Protein AF-A0A7W5XV12-F1 (afdb_monomer)

Sequence (66 aa):
MIREKMSASQTPMQEEDVAVCQRVYDHICEARHISTDSEREELAIQILHFYQHGVKDQGSLERLLL

Structure (mmCIF, N/CA/C/O backbone):
data_AF-A0A7W5XV12-F1
#
_entry.id   AF-A0A7W5XV12-F1
#
loop_
_atom_site.group_PDB
_atom_site.id
_atom_site.type_symbol
_atom_site.label_atom_id
_atom_site.label_alt_id
_atom_site.label_comp_id
_atom_site.label_asym_id
_atom_site.label_entity_id
_atom_site.label_seq_id
_atom_site.pdbx_PDB_ins_code
_atom_site.Cartn_x
_atom_site.Cartn_y
_atom_site.Cartn_z
_atom_site.occupancy
_atom_site.B_iso_or_equiv
_atom_site.auth_seq_id
_atom_site.auth_comp_id
_atom_site.auth_asym_id
_atom_site.auth_atom_id
_atom_site.pdbx_PDB_model_num
ATOM 1 N N . MET A 1 1 ? 7.278 26.609 23.316 1.00 35.72 1 MET A N 1
ATOM 2 C CA . MET A 1 1 ? 6.065 25.869 22.908 1.00 35.72 1 MET A CA 1
ATOM 3 C C . MET A 1 1 ? 6.312 25.302 21.524 1.00 35.72 1 MET A C 1
ATOM 5 O O . MET A 1 1 ? 6.187 26.021 20.540 1.00 35.72 1 MET A O 1
ATOM 9 N N . ILE A 1 2 ? 6.783 24.059 21.464 1.00 48.16 2 ILE A N 1
ATOM 10 C CA . 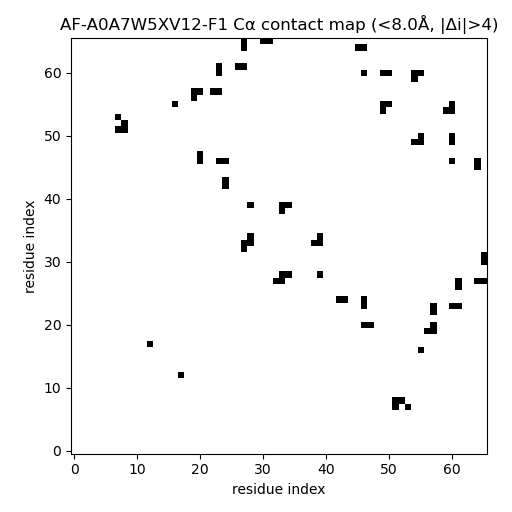ILE A 1 2 ? 7.014 23.360 20.201 1.00 48.16 2 ILE A CA 1
ATOM 11 C C . ILE A 1 2 ? 5.635 22.887 19.761 1.00 48.16 2 ILE A C 1
ATOM 13 O O . ILE A 1 2 ? 4.941 22.190 20.492 1.00 48.16 2 ILE A O 1
ATOM 17 N N . ARG A 1 3 ? 5.174 23.405 18.631 1.00 46.44 3 ARG A N 1
ATOM 18 C CA . ARG A 1 3 ? 3.846 23.140 18.091 1.00 46.44 3 ARG A CA 1
ATOM 19 C C . ARG A 1 3 ? 3.898 21.747 17.474 1.00 46.44 3 ARG A C 1
ATOM 21 O O . ARG A 1 3 ? 4.164 21.621 16.283 1.00 46.44 3 ARG A O 1
ATOM 28 N N . GLU A 1 4 ? 3.718 20.729 18.312 1.00 46.56 4 GLU A N 1
ATOM 29 C CA . GLU A 1 4 ? 3.570 19.324 17.928 1.00 46.56 4 GLU A CA 1
ATOM 30 C C . GLU A 1 4 ? 2.320 19.176 17.052 1.00 46.56 4 GLU A C 1
ATOM 32 O O . GLU A 1 4 ? 1.219 18.864 17.492 1.00 46.56 4 GLU A O 1
ATOM 37 N N . LYS A 1 5 ? 2.483 19.483 15.765 1.00 45.06 5 LYS A N 1
ATOM 38 C CA . LYS A 1 5 ? 1.535 19.192 14.687 1.00 45.06 5 LYS A CA 1
ATOM 39 C C . LYS A 1 5 ? 1.731 17.738 14.244 1.00 45.06 5 LYS A C 1
ATOM 41 O O . LYS A 1 5 ? 2.011 17.482 13.081 1.00 45.06 5 LYS A O 1
ATOM 46 N N . MET A 1 6 ? 1.635 16.797 15.177 1.00 50.75 6 MET A N 1
ATOM 47 C CA . MET A 1 6 ? 1.711 15.361 14.898 1.00 50.75 6 MET A CA 1
ATOM 48 C C . MET A 1 6 ? 0.728 14.633 15.809 1.00 50.75 6 MET A C 1
ATOM 50 O O . MET A 1 6 ? 1.103 14.037 16.809 1.00 50.75 6 MET A O 1
ATOM 54 N N . SER A 1 7 ? -0.566 14.727 15.516 1.00 44.31 7 SER A N 1
ATOM 55 C CA . SER A 1 7 ? -1.571 13.945 16.250 1.00 44.31 7 SER A CA 1
ATOM 56 C C . SER A 1 7 ? -2.746 13.570 15.352 1.00 44.31 7 SER A C 1
ATOM 58 O O . SER A 1 7 ? -3.902 13.729 15.722 1.00 44.31 7 SER A O 1
ATOM 60 N N . ALA A 1 8 ? -2.446 13.096 14.142 1.00 49.12 8 ALA A N 1
ATOM 61 C CA . ALA A 1 8 ? -3.393 12.308 13.349 1.00 49.12 8 ALA A CA 1
ATOM 62 C C . ALA A 1 8 ? -2.894 10.868 13.106 1.00 49.12 8 ALA A C 1
ATOM 64 O O . ALA A 1 8 ? -3.630 10.050 12.570 1.00 49.12 8 ALA A O 1
ATOM 65 N N . SER A 1 9 ? -1.663 10.543 13.521 1.00 52.78 9 SER A N 1
ATOM 66 C CA . SER A 1 9 ? -0.926 9.340 13.108 1.00 52.78 9 SER A CA 1
ATOM 67 C C . SER A 1 9 ? -0.745 8.273 14.198 1.00 52.78 9 SER A C 1
ATOM 69 O O . SER A 1 9 ? -0.028 7.306 13.980 1.00 52.78 9 SER A O 1
ATOM 71 N N . GLN A 1 10 ? -1.395 8.398 15.360 1.00 53.97 10 GLN A N 1
ATOM 72 C CA . GLN A 1 10 ? -1.327 7.371 16.417 1.00 53.97 10 GLN A CA 1
ATOM 73 C C . GLN A 1 10 ? -2.511 6.397 16.420 1.00 53.97 10 GLN A C 1
ATOM 75 O O . GLN A 1 10 ? -2.607 5.561 17.317 1.00 53.97 10 GLN A O 1
ATOM 80 N N . THR A 1 11 ? -3.422 6.478 15.448 1.00 62.62 11 THR A N 1
ATOM 81 C CA . THR A 1 11 ? -4.418 5.417 15.289 1.00 62.62 11 THR A CA 1
ATOM 82 C C . THR A 1 11 ? -3.703 4.203 14.697 1.00 62.62 11 THR A C 1
ATOM 84 O O . THR A 1 11 ? -3.128 4.338 13.614 1.00 62.62 11 THR A O 1
ATOM 87 N N . PRO A 1 12 ? -3.684 3.043 15.380 1.00 69.88 12 PRO A N 1
ATOM 88 C CA . PRO A 1 12 ? -3.116 1.835 14.797 1.00 69.88 12 PRO A CA 1
ATOM 89 C C . PRO A 1 12 ? -3.813 1.562 13.462 1.00 69.88 12 PRO A C 1
ATOM 91 O O . PRO A 1 12 ? -5.038 1.697 13.379 1.00 69.88 12 PRO A O 1
ATOM 94 N N . MET A 1 13 ? -3.039 1.223 12.425 1.00 77.88 13 MET A N 1
ATOM 95 C CA . MET A 1 13 ? -3.617 0.784 11.153 1.00 77.88 13 MET A CA 1
ATOM 96 C C . MET A 1 13 ? -4.557 -0.381 11.444 1.00 77.88 13 MET A C 1
ATOM 98 O O . MET A 1 13 ? -4.163 -1.345 12.104 1.00 77.88 13 MET A O 1
ATOM 102 N N . GLN A 1 14 ? -5.808 -0.260 11.010 1.00 84.88 14 GLN A N 1
ATOM 103 C CA . GLN A 1 14 ? -6.760 -1.353 11.119 1.00 84.88 14 GLN A CA 1
ATOM 104 C C . GLN A 1 14 ? -6.423 -2.415 10.072 1.00 84.88 14 GLN A C 1
ATOM 106 O O . GLN A 1 14 ? -5.725 -2.146 9.094 1.00 84.88 14 GLN A O 1
ATOM 111 N N . GLU A 1 15 ? -6.946 -3.625 10.243 1.00 86.06 15 GLU A N 1
ATOM 112 C CA . GLU A 1 15 ? -6.760 -4.703 9.263 1.00 86.06 15 GLU A CA 1
ATOM 113 C C . GLU A 1 15 ? -7.240 -4.286 7.863 1.00 86.06 15 GLU A C 1
ATOM 115 O O . GLU A 1 15 ? -6.611 -4.621 6.861 1.00 86.06 15 GLU A O 1
ATOM 120 N N . GLU A 1 16 ? -8.302 -3.479 7.795 1.00 85.25 16 GLU A N 1
ATOM 121 C CA . GLU A 1 16 ? -8.816 -2.894 6.554 1.00 85.25 16 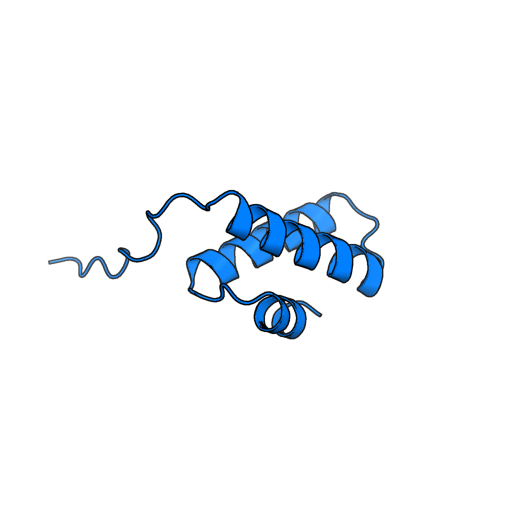GLU A CA 1
ATOM 122 C C . GLU A 1 16 ? -7.803 -1.946 5.896 1.00 85.25 16 GLU A C 1
ATOM 124 O O . GLU A 1 16 ? -7.605 -1.993 4.682 1.00 85.25 16 GLU A O 1
ATOM 129 N N . ASP A 1 17 ? -7.106 -1.132 6.692 1.00 85.75 17 ASP A N 1
ATOM 130 C CA . ASP A 1 17 ? -6.077 -0.211 6.206 1.00 85.75 17 ASP A CA 1
ATOM 131 C C . ASP A 1 17 ? -4.849 -0.967 5.693 1.00 85.75 17 ASP A C 1
ATOM 133 O O . ASP A 1 17 ? -4.301 -0.645 4.639 1.00 85.75 17 ASP A O 1
ATOM 137 N N . VAL A 1 18 ? -4.442 -2.016 6.414 1.00 87.62 18 VAL A N 1
ATOM 138 C CA . VAL A 1 18 ? -3.350 -2.902 5.993 1.00 87.62 18 VAL A CA 1
ATOM 139 C C . VAL A 1 18 ? -3.715 -3.604 4.687 1.00 87.62 18 VAL A C 1
ATOM 141 O O . VAL A 1 18 ? -2.887 -3.667 3.780 1.00 87.62 18 VAL A O 1
ATOM 144 N N . ALA A 1 19 ? -4.959 -4.070 4.543 1.00 90.75 19 ALA A N 1
ATOM 145 C CA . ALA A 1 19 ? -5.437 -4.686 3.309 1.00 90.75 19 ALA A CA 1
ATOM 146 C C . ALA A 1 19 ? -5.407 -3.709 2.122 1.00 90.75 19 ALA A C 1
ATOM 148 O O . ALA A 1 19 ? -5.045 -4.110 1.014 1.00 90.75 19 ALA A O 1
ATOM 149 N N . VAL A 1 20 ? -5.739 -2.431 2.339 1.00 89.12 20 VAL A N 1
ATOM 150 C CA . VAL A 1 20 ? -5.605 -1.382 1.316 1.00 89.12 20 VAL A CA 1
ATOM 151 C C . VAL A 1 20 ? -4.140 -1.191 0.933 1.00 89.12 20 VAL A C 1
ATOM 153 O O . VAL A 1 20 ? -3.809 -1.303 -0.246 1.00 89.12 20 VAL A O 1
ATOM 156 N N . CYS A 1 21 ? -3.250 -0.971 1.904 1.00 90.25 21 CYS A N 1
ATOM 157 C CA . CYS A 1 21 ? -1.821 -0.795 1.639 1.00 90.25 21 CYS A CA 1
ATOM 158 C C . CYS A 1 2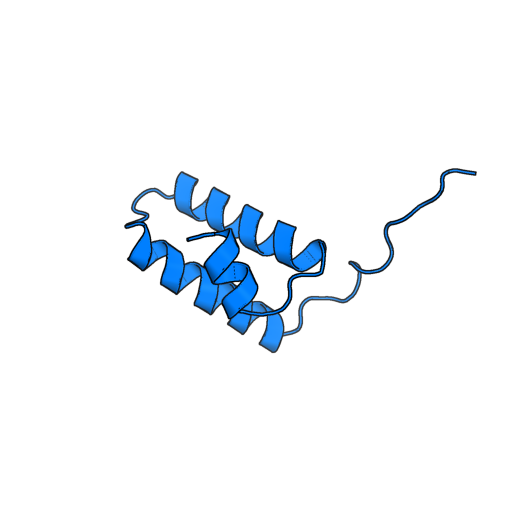1 ? -1.216 -1.995 0.898 1.00 90.25 21 CYS A C 1
ATOM 160 O O . CYS A 1 21 ? -0.442 -1.801 -0.036 1.00 90.25 21 CYS A O 1
ATOM 162 N N . GLN A 1 22 ? -1.610 -3.218 1.260 1.00 91.00 22 GLN A N 1
ATOM 163 C CA . GLN A 1 22 ? -1.144 -4.438 0.605 1.00 91.00 22 GLN A CA 1
ATOM 164 C C . GLN A 1 22 ? -1.620 -4.537 -0.851 1.00 91.00 22 GLN A C 1
ATOM 166 O O . GLN A 1 22 ? -0.842 -4.936 -1.711 1.00 91.00 22 GLN A O 1
ATOM 171 N N . ARG A 1 23 ? -2.872 -4.158 -1.150 1.00 92.94 23 ARG A N 1
ATOM 172 C CA . ARG A 1 23 ? -3.394 -4.147 -2.530 1.00 92.94 23 ARG A CA 1
ATOM 173 C C . ARG A 1 23 ? -2.675 -3.132 -3.407 1.00 92.94 23 ARG A C 1
ATOM 175 O O . ARG A 1 23 ? -2.300 -3.470 -4.522 1.00 92.94 23 ARG A O 1
ATOM 182 N N . VAL A 1 24 ? -2.457 -1.919 -2.890 1.00 92.06 24 VAL A N 1
ATOM 183 C CA . VAL A 1 24 ? -1.664 -0.891 -3.584 1.00 92.06 24 VAL A CA 1
ATOM 184 C C . VAL A 1 24 ? -0.260 -1.423 -3.845 1.00 92.06 24 VAL A C 1
ATOM 186 O O . VAL A 1 24 ? 0.245 -1.328 -4.955 1.00 92.06 24 VAL A O 1
ATOM 189 N N . TYR A 1 25 ? 0.369 -1.998 -2.822 1.00 92.38 25 TYR A N 1
ATOM 190 C CA . TYR A 1 25 ? 1.713 -2.538 -2.927 1.00 92.38 25 TYR A CA 1
ATOM 191 C C . TYR A 1 25 ? 1.827 -3.582 -4.038 1.00 92.38 25 TYR A C 1
ATOM 193 O O . TYR A 1 25 ? 2.701 -3.468 -4.893 1.00 92.38 25 TYR A O 1
ATOM 201 N N . ASP A 1 26 ? 0.927 -4.565 -4.042 1.00 92.38 26 ASP A N 1
ATOM 202 C CA . ASP A 1 26 ? 0.905 -5.640 -5.033 1.00 92.38 26 ASP A CA 1
ATOM 203 C C . ASP A 1 26 ? 0.693 -5.076 -6.444 1.00 92.38 26 ASP A C 1
ATOM 205 O O . ASP A 1 26 ? 1.501 -5.320 -7.339 1.00 92.38 26 ASP A O 1
ATOM 209 N N . HIS A 1 27 ? -0.293 -4.186 -6.600 1.00 92.44 27 HIS A N 1
ATOM 210 C CA . HIS A 1 27 ? -0.596 -3.540 -7.873 1.00 92.44 27 HIS A CA 1
ATOM 211 C C . HIS A 1 27 ? 0.601 -2.775 -8.451 1.00 92.44 27 HIS A C 1
ATOM 213 O O . HIS A 1 27 ? 0.890 -2.868 -9.643 1.00 92.44 27 HIS A O 1
ATOM 219 N N . ILE A 1 28 ? 1.321 -2.024 -7.618 1.00 90.69 28 ILE A N 1
ATOM 220 C CA . ILE A 1 28 ? 2.464 -1.220 -8.066 1.00 90.69 28 ILE A CA 1
ATOM 221 C C . ILE A 1 28 ? 3.695 -2.085 -8.296 1.00 90.69 28 ILE A C 1
ATOM 223 O O . ILE A 1 28 ? 4.455 -1.823 -9.228 1.00 90.69 28 ILE A O 1
ATOM 227 N N . CYS A 1 29 ? 3.875 -3.129 -7.489 1.00 91.62 29 CYS A N 1
ATOM 228 C CA . CYS A 1 29 ? 4.914 -4.126 -7.698 1.00 91.62 29 CYS A CA 1
ATOM 229 C C . CYS A 1 29 ? 4.764 -4.769 -9.086 1.00 91.62 29 CYS A C 1
ATOM 231 O O . CYS A 1 29 ? 5.734 -4.820 -9.845 1.00 91.62 29 CYS A O 1
ATOM 233 N N . GLU A 1 30 ? 3.541 -5.159 -9.458 1.00 91.12 30 GLU A N 1
ATOM 234 C CA . GLU A 1 30 ? 3.228 -5.672 -10.793 1.00 91.12 30 GLU A CA 1
ATOM 235 C C . GLU A 1 30 ? 3.374 -4.593 -11.880 1.00 91.12 30 GLU A C 1
ATOM 237 O O . GLU A 1 30 ? 4.045 -4.817 -12.887 1.00 91.12 30 GLU A O 1
ATOM 242 N N . ALA A 1 31 ? 2.811 -3.396 -11.678 1.00 90.50 31 ALA A N 1
ATOM 243 C CA . ALA A 1 31 ? 2.820 -2.328 -12.681 1.00 90.50 31 ALA A CA 1
ATOM 244 C C . ALA A 1 31 ? 4.237 -1.830 -13.014 1.00 90.50 31 ALA A C 1
ATOM 246 O O . ALA A 1 31 ? 4.582 -1.655 -14.186 1.00 90.50 31 ALA A O 1
ATOM 247 N N . ARG A 1 32 ? 5.080 -1.631 -11.994 1.00 88.50 32 ARG A N 1
ATOM 248 C CA . ARG A 1 32 ? 6.470 -1.171 -12.144 1.00 88.50 32 ARG A CA 1
ATOM 249 C C . ARG A 1 32 ? 7.472 -2.312 -12.341 1.00 88.50 32 ARG A C 1
ATOM 251 O O . ARG A 1 32 ? 8.656 -2.033 -12.501 1.00 88.50 32 ARG A O 1
ATOM 258 N N . HIS A 1 33 ? 7.016 -3.568 -12.376 1.00 89.19 33 HIS A N 1
ATOM 259 C CA . HIS A 1 33 ? 7.868 -4.761 -12.476 1.00 89.19 33 HIS A CA 1
ATOM 260 C C . HIS A 1 33 ? 8.967 -4.801 -11.400 1.00 89.19 33 HIS A C 1
ATOM 262 O O . HIS A 1 33 ? 10.127 -5.137 -11.669 1.00 89.19 33 HIS A O 1
ATOM 268 N N . ILE A 1 34 ? 8.598 -4.458 -10.162 1.00 89.31 34 ILE A N 1
ATOM 269 C CA . ILE A 1 34 ? 9.544 -4.370 -9.055 1.00 89.31 34 ILE A CA 1
ATOM 270 C C . ILE A 1 34 ? 10.080 -5.762 -8.718 1.00 89.31 34 ILE A C 1
ATOM 272 O O . ILE A 1 34 ? 9.399 -6.629 -8.156 1.00 89.31 34 ILE A O 1
ATOM 276 N N . SER A 1 35 ? 11.347 -5.961 -9.060 1.00 85.00 35 SER A N 1
ATOM 277 C CA . SER A 1 35 ? 12.001 -7.266 -8.991 1.00 85.00 35 SER A CA 1
ATOM 278 C C . SER A 1 35 ? 13.021 -7.351 -7.859 1.00 85.00 35 SER A C 1
ATOM 280 O O . SER A 1 35 ? 13.365 -8.455 -7.439 1.00 85.00 35 SER A O 1
ATOM 282 N N . THR A 1 36 ? 13.501 -6.210 -7.354 1.00 91.62 36 THR A N 1
ATOM 283 C CA . THR A 1 36 ? 14.488 -6.172 -6.273 1.00 91.62 36 THR A CA 1
ATOM 284 C C . THR A 1 36 ? 13.837 -5.965 -4.910 1.00 91.62 36 THR A C 1
ATOM 286 O O . THR A 1 36 ? 12.822 -5.284 -4.771 1.00 91.62 36 THR A O 1
ATOM 289 N N . ASP A 1 37 ? 14.448 -6.560 -3.889 1.00 90.25 37 ASP A N 1
ATOM 290 C CA . ASP A 1 37 ? 14.002 -6.439 -2.500 1.00 90.25 37 ASP A CA 1
ATOM 291 C C . ASP A 1 37 ? 14.100 -4.990 -1.991 1.00 90.25 37 ASP A C 1
ATOM 293 O O . ASP A 1 37 ? 13.200 -4.502 -1.317 1.00 90.25 37 ASP A O 1
ATOM 297 N N . SER A 1 38 ? 15.128 -4.249 -2.418 1.00 91.25 38 SER A N 1
ATOM 298 C CA . SER A 1 38 ? 15.304 -2.841 -2.048 1.00 91.25 38 SER A CA 1
ATOM 299 C C . SER A 1 38 ? 14.211 -1.936 -2.616 1.00 91.25 38 SER A C 1
ATOM 301 O O . SER A 1 38 ? 13.681 -1.093 -1.904 1.00 91.25 38 SER A O 1
ATOM 303 N N . GLU A 1 39 ? 13.824 -2.109 -3.882 1.00 91.25 39 GLU A N 1
ATOM 304 C CA . GLU A 1 39 ? 12.725 -1.322 -4.459 1.00 91.25 39 GLU A CA 1
ATOM 305 C C . GLU A 1 39 ? 11.373 -1.671 -3.822 1.00 91.25 39 GLU A C 1
ATOM 307 O O . GLU A 1 39 ? 10.506 -0.811 -3.664 1.00 91.25 39 GLU A O 1
ATOM 312 N N . ARG A 1 40 ? 11.198 -2.938 -3.435 1.00 90.38 40 ARG A N 1
ATOM 313 C CA . ARG A 1 40 ? 10.041 -3.412 -2.676 1.00 90.38 40 ARG A CA 1
ATOM 314 C C . ARG A 1 40 ? 9.969 -2.756 -1.305 1.00 90.38 40 ARG A C 1
ATOM 316 O O . ARG A 1 40 ? 8.903 -2.289 -0.917 1.00 90.38 40 ARG A O 1
ATOM 323 N N . GLU A 1 41 ? 11.079 -2.703 -0.584 1.00 92.81 41 GLU A N 1
ATOM 324 C CA . GLU A 1 41 ? 11.148 -2.034 0.713 1.00 92.81 41 GLU A CA 1
ATOM 325 C C . GLU A 1 41 ? 10.839 -0.535 0.578 1.00 92.81 41 GLU A C 1
ATOM 327 O O . GLU A 1 41 ? 9.959 -0.018 1.269 1.00 92.81 41 GLU A O 1
ATOM 332 N N . GLU A 1 42 ? 11.455 0.140 -0.395 1.00 92.00 42 GLU A N 1
ATOM 333 C CA . GLU A 1 42 ? 11.214 1.560 -0.677 1.00 92.00 42 GLU A CA 1
ATOM 334 C C . GLU A 1 42 ? 9.749 1.851 -1.037 1.00 92.00 42 GLU A C 1
ATOM 336 O O . GLU A 1 42 ? 9.181 2.857 -0.599 1.00 92.00 42 GLU A O 1
ATOM 341 N N . LEU A 1 43 ? 9.098 0.972 -1.807 1.00 92.00 43 LEU A N 1
ATOM 342 C CA . LEU A 1 43 ? 7.673 1.099 -2.113 1.00 92.00 43 LEU A CA 1
ATOM 343 C C . LEU A 1 43 ? 6.818 0.990 -0.842 1.00 92.00 43 LEU A C 1
ATOM 345 O O . LEU A 1 43 ? 5.917 1.806 -0.634 1.00 92.00 43 LEU A O 1
ATOM 349 N N . ALA A 1 44 ? 7.101 0.011 0.021 1.00 91.00 44 ALA A N 1
ATOM 350 C CA . ALA A 1 44 ? 6.369 -0.170 1.272 1.00 91.00 44 ALA A CA 1
ATOM 351 C C . ALA A 1 44 ? 6.516 1.053 2.194 1.00 91.00 44 ALA A C 1
ATOM 353 O O . ALA A 1 44 ? 5.523 1.536 2.746 1.00 91.00 44 ALA A O 1
ATOM 354 N N . ILE A 1 45 ? 7.732 1.602 2.301 1.00 91.62 45 ILE A N 1
ATOM 355 C CA . ILE A 1 45 ? 8.011 2.825 3.064 1.00 91.62 45 ILE A CA 1
ATOM 356 C C . ILE A 1 45 ? 7.195 3.998 2.515 1.00 91.62 45 ILE A C 1
ATOM 358 O O . ILE A 1 45 ? 6.555 4.713 3.289 1.00 91.62 45 ILE A O 1
ATOM 362 N N . GLN A 1 46 ? 7.159 4.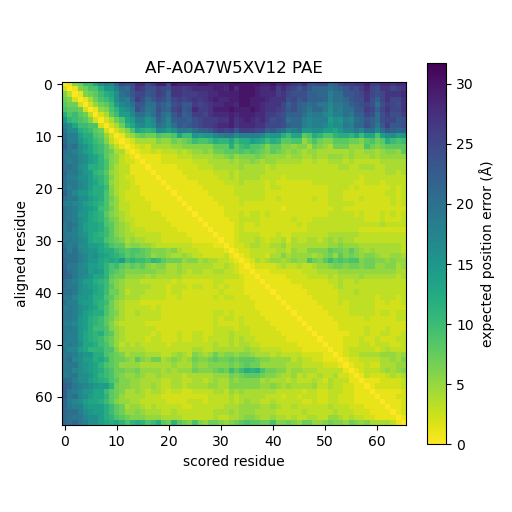183 1.193 1.00 91.00 46 GLN A N 1
ATOM 363 C CA . GLN A 1 46 ? 6.388 5.265 0.583 1.00 91.00 46 GLN A CA 1
ATOM 364 C C . GLN A 1 46 ? 4.883 5.119 0.831 1.00 91.00 46 GLN A C 1
ATOM 366 O O . GLN A 1 46 ? 4.243 6.096 1.222 1.00 91.00 46 GLN A O 1
ATOM 371 N N . ILE A 1 47 ? 4.316 3.918 0.668 1.00 90.56 47 ILE A N 1
ATOM 372 C CA . ILE A 1 47 ? 2.892 3.658 0.940 1.00 90.56 47 ILE A CA 1
ATOM 373 C C . ILE A 1 47 ? 2.544 4.040 2.380 1.00 90.56 47 ILE A C 1
ATOM 375 O O . ILE A 1 47 ? 1.589 4.786 2.609 1.00 90.56 47 ILE A O 1
ATOM 379 N N . LEU A 1 48 ? 3.342 3.581 3.348 1.00 88.94 48 LEU A N 1
ATOM 380 C CA . LEU A 1 48 ? 3.136 3.899 4.760 1.00 88.94 48 LEU A CA 1
ATOM 381 C C . LEU A 1 48 ? 3.290 5.396 5.034 1.00 88.94 48 LEU A C 1
ATOM 383 O O . LEU A 1 48 ? 2.499 5.963 5.787 1.00 88.94 48 LEU A O 1
ATOM 387 N N . HIS A 1 49 ? 4.261 6.051 4.401 1.00 89.06 49 HIS A N 1
ATOM 388 C CA . HIS A 1 49 ? 4.471 7.487 4.533 1.00 89.06 49 HIS A CA 1
ATOM 389 C C . HIS A 1 49 ? 3.253 8.281 4.031 1.00 89.06 49 HIS A C 1
ATOM 391 O O . HIS A 1 49 ? 2.721 9.122 4.754 1.00 89.06 49 HIS A O 1
ATOM 397 N N . PHE A 1 50 ? 2.737 7.981 2.835 1.00 88.62 50 PHE A N 1
ATOM 398 C CA . PHE A 1 50 ? 1.527 8.629 2.316 1.00 88.62 50 PHE A CA 1
ATOM 399 C C . PHE A 1 50 ? 0.299 8.355 3.187 1.00 88.62 50 PHE A C 1
ATOM 401 O O . PHE A 1 50 ? -0.474 9.276 3.475 1.00 88.62 50 PHE A O 1
ATOM 408 N N . TYR A 1 51 ? 0.158 7.120 3.668 1.00 86.44 51 TYR A N 1
ATOM 409 C CA . TYR A 1 51 ? -0.929 6.736 4.557 1.00 86.44 51 TYR A CA 1
ATOM 410 C C . TYR A 1 51 ? -0.891 7.521 5.881 1.00 86.44 51 TYR A C 1
ATOM 412 O O . TYR A 1 51 ? -1.899 8.099 6.297 1.00 86.44 51 TYR A O 1
ATOM 420 N N . GLN A 1 52 ? 0.286 7.648 6.506 1.00 83.44 52 GLN A N 1
ATOM 421 C CA . GLN A 1 52 ? 0.486 8.442 7.727 1.00 83.44 52 GLN A CA 1
ATOM 422 C C . GLN A 1 52 ? 0.258 9.945 7.516 1.00 83.44 52 GLN A C 1
ATOM 424 O O . GLN A 1 52 ? -0.160 10.643 8.442 1.00 83.44 52 GLN A O 1
ATOM 429 N N . H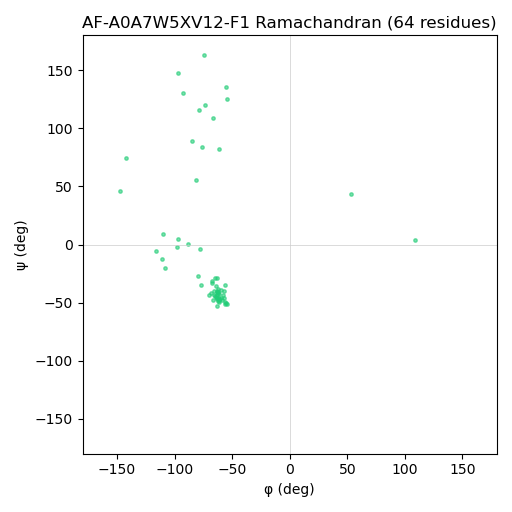IS A 1 53 ? 0.488 10.441 6.301 1.00 85.44 53 HIS A N 1
ATOM 430 C CA . HIS A 1 53 ? 0.200 11.821 5.911 1.00 85.44 53 HIS A CA 1
ATOM 431 C C . HIS A 1 53 ? -1.290 12.086 5.620 1.00 85.44 53 HIS A C 1
ATOM 433 O O . HIS A 1 53 ? -1.670 13.239 5.407 1.00 85.44 53 HIS A O 1
ATOM 439 N N . GLY A 1 54 ? -2.143 11.054 5.662 1.00 82.31 54 GLY A N 1
ATOM 440 C CA . GLY A 1 54 ? -3.599 11.165 5.532 1.00 82.31 54 GLY A CA 1
ATOM 441 C C . GLY A 1 54 ? -4.174 10.628 4.220 1.00 82.31 54 GLY A C 1
ATOM 442 O O . GLY A 1 54 ? -5.385 10.723 4.016 1.00 82.31 54 GLY A O 1
ATOM 443 N N . VAL A 1 55 ? -3.352 10.047 3.341 1.00 85.75 55 VAL A N 1
ATOM 444 C CA . VAL A 1 55 ? -3.819 9.422 2.095 1.00 85.75 55 VAL A CA 1
ATOM 445 C C . VAL A 1 55 ? -4.243 7.980 2.379 1.00 85.75 55 VAL A C 1
ATOM 447 O O . VAL A 1 55 ? -3.444 7.054 2.303 1.00 85.75 55 VAL A O 1
ATOM 450 N N . LYS A 1 56 ? -5.516 7.795 2.733 1.00 83.31 56 LYS A N 1
ATOM 451 C CA . LYS A 1 56 ? -6.082 6.482 3.101 1.00 83.31 56 LYS A CA 1
ATOM 452 C C . LYS A 1 56 ? -6.830 5.772 1.971 1.00 83.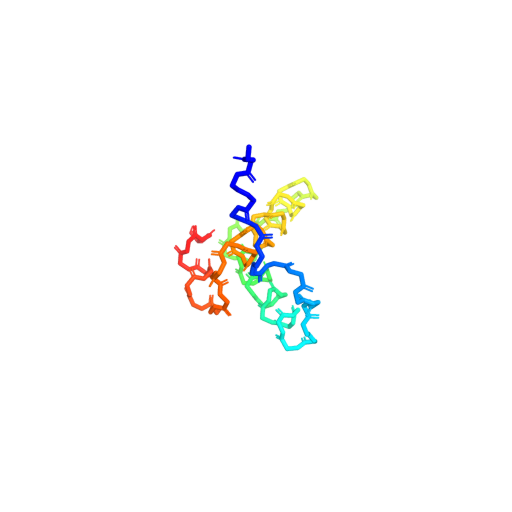31 56 LYS A C 1
ATOM 454 O O . LYS A 1 56 ? -7.345 4.677 2.159 1.00 83.31 56 LYS A O 1
ATOM 459 N N . ASP A 1 57 ? -6.931 6.419 0.819 1.00 87.19 57 ASP A N 1
ATOM 460 C CA . ASP A 1 57 ? -7.671 5.919 -0.332 1.00 87.19 57 ASP A CA 1
ATOM 461 C C . ASP A 1 57 ? -6.749 5.129 -1.268 1.00 87.19 57 ASP A C 1
ATOM 463 O O . ASP A 1 57 ? -5.685 5.623 -1.651 1.00 87.19 57 ASP A O 1
ATOM 467 N N . GLN A 1 58 ? -7.176 3.920 -1.653 1.00 85.38 58 GLN A N 1
ATOM 468 C CA . GLN A 1 58 ? -6.413 3.031 -2.534 1.00 85.38 58 GLN A CA 1
ATOM 469 C C . GLN A 1 58 ? -6.062 3.730 -3.855 1.00 85.38 58 GLN A C 1
ATOM 471 O O . GLN A 1 58 ? -4.893 3.786 -4.222 1.00 85.38 58 GLN A O 1
ATOM 476 N N . GLY A 1 59 ? -7.049 4.328 -4.528 1.00 87.12 59 GLY A N 1
ATOM 477 C CA . GLY A 1 59 ? -6.842 4.948 -5.839 1.00 87.12 59 GLY A CA 1
ATOM 478 C C . GLY A 1 59 ? -5.942 6.184 -5.784 1.00 87.12 59 GLY A C 1
ATOM 479 O O . GLY A 1 59 ? -5.207 6.472 -6.728 1.00 87.12 59 GLY A O 1
ATOM 480 N N . SER A 1 60 ? -5.973 6.916 -4.673 1.00 89.56 60 SER A N 1
ATOM 481 C CA . SER A 1 60 ? -5.095 8.061 -4.426 1.00 89.56 60 SER A CA 1
ATOM 482 C C . SER A 1 60 ? -3.651 7.623 -4.194 1.00 89.56 60 SER A C 1
ATOM 484 O O . SER A 1 60 ? -2.742 8.230 -4.756 1.00 89.56 60 SER A O 1
ATOM 486 N N . LEU A 1 61 ? -3.442 6.561 -3.409 1.00 89.38 61 LEU A N 1
ATOM 487 C CA . LEU A 1 61 ? -2.123 5.959 -3.216 1.00 89.38 61 LEU A CA 1
ATOM 488 C C . LEU A 1 61 ? -1.576 5.410 -4.534 1.00 89.38 61 LEU A C 1
ATOM 490 O O . LEU A 1 61 ? -0.457 5.752 -4.902 1.00 89.38 61 LEU A O 1
ATOM 494 N N . GLU A 1 62 ? -2.382 4.644 -5.273 1.00 89.38 62 GLU A N 1
ATOM 495 C CA . GLU A 1 62 ? -2.017 4.130 -6.595 1.00 89.38 62 GLU A CA 1
ATOM 496 C C . GLU A 1 62 ? -1.594 5.273 -7.515 1.00 89.38 62 GLU A C 1
ATOM 498 O O . GLU A 1 62 ? -0.487 5.253 -8.025 1.00 89.38 62 GLU A O 1
ATOM 503 N N . ARG A 1 63 ? -2.387 6.340 -7.653 1.00 87.94 63 ARG A N 1
ATOM 504 C CA . ARG A 1 63 ? -2.028 7.480 -8.519 1.00 87.94 63 ARG A CA 1
ATOM 505 C C . ARG A 1 63 ? -0.766 8.237 -8.111 1.00 87.94 63 ARG A C 1
ATOM 507 O O . ARG A 1 63 ? -0.159 8.866 -8.970 1.00 87.94 63 ARG A O 1
ATOM 514 N N . LEU A 1 64 ? -0.426 8.269 -6.824 1.00 87.12 64 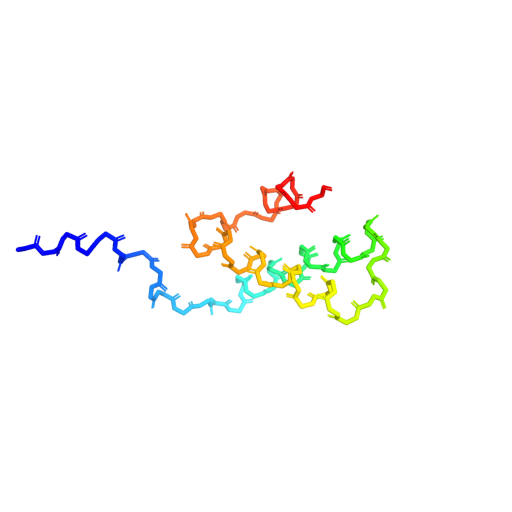LEU A N 1
ATOM 515 C CA . LEU A 1 64 ? 0.781 8.950 -6.342 1.00 87.12 64 LEU A CA 1
ATOM 516 C C . LEU A 1 64 ? 2.042 8.112 -6.557 1.00 87.12 64 LEU A C 1
ATOM 518 O O . LEU A 1 64 ? 3.137 8.664 -6.648 1.00 87.12 64 LEU A O 1
ATOM 522 N N . LEU A 1 65 ? 1.879 6.793 -6.590 1.00 85.19 65 LEU A N 1
ATOM 523 C CA . LEU A 1 65 ? 2.962 5.824 -6.572 1.00 85.19 65 LEU A CA 1
ATOM 524 C C . LEU A 1 65 ? 3.133 5.073 -7.903 1.00 85.19 65 LEU A C 1
ATOM 526 O O . LEU A 1 65 ? 4.151 4.403 -8.055 1.00 85.19 65 LEU A O 1
ATOM 530 N N . LEU A 1 66 ? 2.177 5.156 -8.838 1.00 81.56 66 LEU A N 1
ATOM 531 C CA . LEU A 1 66 ? 2.285 4.664 -10.220 1.00 81.56 66 LEU A CA 1
ATOM 532 C C . LEU A 1 66 ? 3.068 5.663 -11.070 1.00 81.56 66 LEU A C 1
ATOM 534 O O . LEU A 1 66 ? 4.080 5.224 -11.663 1.00 81.56 66 LEU A O 1
#

Radius of gyration: 13.25 Å; Cα contacts (8 Å, |Δi|>4): 44; chains: 1; bounding box: 24×33×36 Å

Foldseek 3Di:
DPPPPQPPQPDPQDPVLVVLLVVLLVVLCVVVVVDDPVVSVVLSVLSVVVVSVPPSDSVSSNVVRD

Secondary structure (DSSP, 8-state):
-------SS-SPPPHHHHHHHHHHHHHHHHHTT--SHHHHHHHHHHHHHHHHTT---HHHHHHHH-

Mean predicted aligned error: 7.5 Å

Solvent-accessible surface area (backbone atoms only — not comparable to full-atom values): 4100 Å² total; per-resid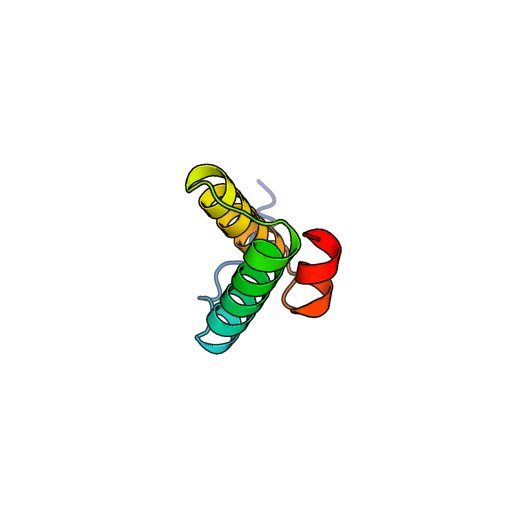ue (Å²): 136,82,82,78,87,77,83,82,63,82,68,76,79,47,73,68,52,51,51,40,54,51,50,41,50,52,53,43,34,63,73,69,62,61,80,50,70,67,61,48,49,52,49,53,52,49,54,51,52,43,37,59,74,67,5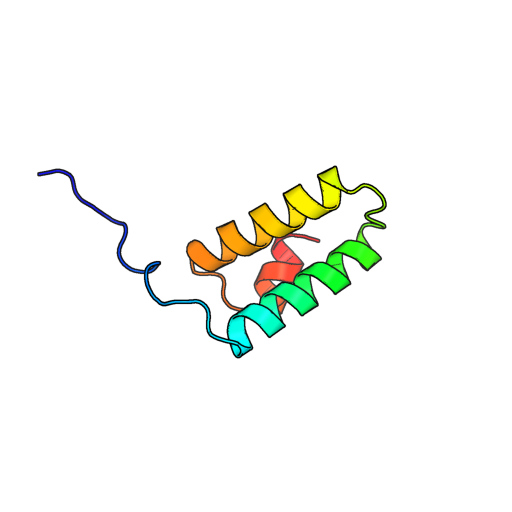0,80,46,55,71,60,47,39,69,76,69,106

pLDDT: mean 81.68, std 15.45, range [35.72, 92.94]